Protein AF-A0A2D5GWF9-F1 (afdb_monomer_lite)

pLDDT: mean 87.3, std 16.6, range [39.34, 98.81]

Structure (mmCIF, N/CA/C/O backbone):
data_AF-A0A2D5GWF9-F1
#
_entry.id   AF-A0A2D5GWF9-F1
#
loop_
_atom_site.group_PDB
_atom_site.id
_atom_site.type_symbol
_atom_site.label_atom_id
_atom_site.label_alt_id
_atom_site.label_comp_id
_atom_site.label_asym_id
_atom_site.label_entity_id
_atom_site.label_seq_id
_atom_site.pdbx_PDB_ins_code
_atom_site.Cartn_x
_atom_site.Cartn_y
_atom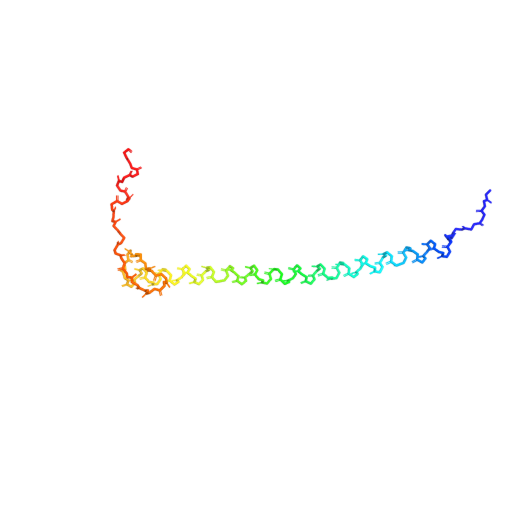_site.Cartn_z
_atom_site.occupancy
_atom_site.B_iso_or_equiv
_atom_site.auth_seq_id
_atom_site.auth_comp_id
_atom_site.auth_asym_id
_atom_site.auth_atom_id
_atom_site.pdbx_PDB_model_num
ATOM 1 N N . MET A 1 1 ? -18.299 20.755 48.353 1.00 48.56 1 MET A N 1
ATOM 2 C CA . MET A 1 1 ? -17.407 19.702 47.810 1.00 48.56 1 MET A CA 1
ATOM 3 C C . MET A 1 1 ? -18.213 18.427 47.645 1.00 48.56 1 MET A C 1
ATOM 5 O O . MET A 1 1 ? -18.524 17.796 48.648 1.00 48.56 1 MET A O 1
ATOM 9 N N . ASN A 1 2 ? -18.622 18.071 46.424 1.00 49.19 2 ASN A N 1
ATOM 10 C CA . ASN A 1 2 ? -19.378 16.836 46.224 1.00 49.19 2 ASN A CA 1
ATOM 11 C C . ASN A 1 2 ? -18.397 15.680 45.975 1.00 49.19 2 ASN A C 1
ATOM 13 O O . ASN A 1 2 ? -17.713 15.629 44.955 1.00 49.19 2 ASN A O 1
ATOM 17 N N . LYS A 1 3 ? -18.273 14.792 46.963 1.00 62.00 3 LYS A N 1
ATOM 18 C CA . LYS A 1 3 ? -17.502 13.546 46.885 1.00 62.00 3 LYS A CA 1
ATOM 19 C C . LYS A 1 3 ? -18.086 12.655 45.784 1.00 62.00 3 LYS A C 1
ATOM 21 O O . LYS A 1 3 ? -19.202 12.174 45.957 1.00 62.00 3 LYS A O 1
ATOM 26 N N . LYS A 1 4 ? -17.309 12.386 44.725 1.00 59.91 4 LYS A N 1
ATOM 27 C CA . LYS A 1 4 ? -17.147 11.084 44.029 1.00 59.91 4 LYS A CA 1
ATOM 28 C C . LYS A 1 4 ? -16.360 11.308 42.730 1.00 59.91 4 LYS A C 1
ATOM 30 O O . LYS A 1 4 ? -16.922 11.743 41.736 1.00 59.91 4 LYS A O 1
ATOM 35 N N . GLY A 1 5 ? -15.062 10.999 42.727 1.00 75.06 5 GLY A N 1
ATOM 36 C CA . GLY A 1 5 ? -14.197 11.067 41.537 1.00 75.06 5 GLY A CA 1
ATOM 37 C C . GLY A 1 5 ? -14.477 9.959 40.511 1.00 75.06 5 GLY A C 1
ATOM 38 O O . GLY A 1 5 ? -13.573 9.200 40.181 1.00 75.06 5 GLY A O 1
ATOM 39 N N . LYS A 1 6 ? -15.734 9.791 40.080 1.00 86.56 6 LYS A N 1
ATOM 40 C CA . LYS A 1 6 ? -16.160 8.789 39.090 1.00 86.56 6 LYS A CA 1
ATOM 41 C C . LYS A 1 6 ? -17.259 9.365 38.195 1.00 86.56 6 LYS A C 1
ATOM 43 O O . LYS A 1 6 ? -18.199 9.971 38.702 1.00 86.56 6 LYS A O 1
ATOM 48 N N . ILE A 1 7 ? -17.145 9.127 36.892 1.00 90.88 7 ILE A N 1
ATOM 49 C CA . ILE A 1 7 ? -18.177 9.432 35.888 1.00 90.88 7 ILE A CA 1
ATOM 50 C C . ILE A 1 7 ? -19.379 8.481 36.008 1.00 90.88 7 ILE A C 1
ATOM 52 O O . ILE A 1 7 ? -19.301 7.446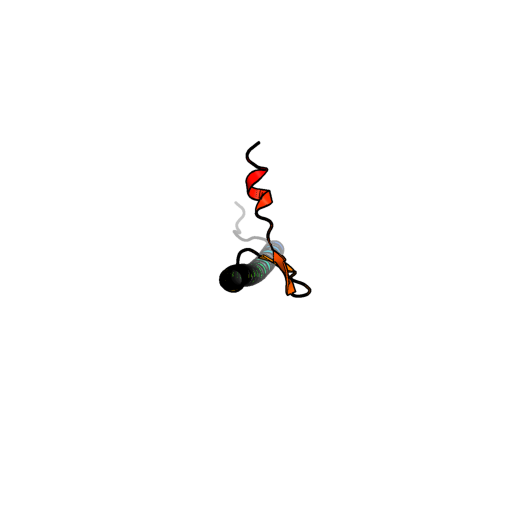 36.684 1.00 90.88 7 ILE A O 1
ATOM 56 N N . LYS A 1 8 ? -20.501 8.815 35.359 1.00 95.50 8 LYS A N 1
ATOM 57 C CA . LYS A 1 8 ? -21.674 7.929 35.299 1.00 95.50 8 LYS A CA 1
ATOM 58 C C . LYS A 1 8 ? -21.343 6.671 34.494 1.00 95.50 8 LYS A C 1
ATOM 60 O O . LYS A 1 8 ? -20.511 6.688 33.591 1.00 95.50 8 LYS A O 1
ATOM 65 N N . LYS A 1 9 ? -22.036 5.569 34.793 1.00 94.81 9 LYS A N 1
ATOM 66 C CA . LYS A 1 9 ? -21.850 4.294 34.079 1.00 94.81 9 LYS A CA 1
ATOM 67 C C . LYS A 1 9 ? -22.094 4.423 32.573 1.00 94.81 9 LYS A C 1
ATOM 69 O O . LYS A 1 9 ? -21.313 3.881 31.804 1.00 94.81 9 LYS A O 1
ATOM 74 N N . GLU A 1 10 ? -23.115 5.177 32.173 1.00 95.81 10 GLU A N 1
ATOM 75 C CA . GLU A 1 10 ? -23.433 5.403 30.756 1.00 95.81 10 GLU A CA 1
ATOM 76 C C . GLU A 1 10 ? -22.337 6.194 30.028 1.00 95.81 10 GLU A C 1
ATOM 78 O O . GLU A 1 10 ? -21.956 5.864 28.906 1.00 95.81 10 GLU A O 1
ATOM 83 N N . GLU A 1 11 ? -21.766 7.201 30.695 1.00 95.94 11 GLU A N 1
ATOM 84 C CA . GLU A 1 11 ? -20.640 7.986 30.173 1.00 95.94 11 GLU A CA 1
ATOM 85 C C . GLU A 1 11 ? -19.396 7.100 30.016 1.00 95.94 11 GLU A C 1
ATOM 87 O O . GLU A 1 11 ? -18.740 7.130 28.976 1.00 95.94 11 GLU A O 1
ATOM 92 N N . LEU A 1 12 ? -19.111 6.246 31.008 1.00 97.44 12 LEU A N 1
ATOM 93 C CA . LEU A 1 12 ? -18.017 5.276 30.934 1.00 97.44 12 LEU A CA 1
ATOM 94 C C . LEU A 1 12 ? -18.227 4.271 29.800 1.00 97.44 12 LEU A C 1
ATOM 96 O O . LEU A 1 12 ? -17.288 3.987 29.060 1.00 97.44 12 LEU A O 1
ATOM 100 N N . LYS A 1 13 ? -19.446 3.743 29.646 1.00 97.75 13 LYS A N 1
ATOM 101 C CA . LYS A 1 13 ? -19.758 2.769 28.598 1.00 97.75 13 LYS A CA 1
ATOM 102 C C . LYS A 1 13 ? -19.609 3.383 27.209 1.00 97.75 13 LYS A C 1
ATOM 104 O O . LYS A 1 13 ? -19.051 2.750 26.317 1.00 97.75 13 LYS A O 1
ATOM 109 N N . THR A 1 14 ? -20.048 4.628 27.052 1.00 98.19 14 THR A N 1
ATOM 110 C CA . THR A 1 14 ? -19.874 5.394 25.814 1.00 98.19 14 THR A CA 1
ATOM 111 C C . THR A 1 14 ? -18.393 5.586 25.500 1.00 98.19 14 THR A C 1
ATOM 113 O O . THR A 1 14 ? -17.962 5.279 24.391 1.00 98.19 14 THR A O 1
ATOM 116 N N . LEU A 1 15 ? -17.595 6.014 26.484 1.00 97.75 15 LEU A N 1
ATOM 117 C CA . LEU A 1 15 ? -16.151 6.193 26.323 1.00 97.75 15 LEU A CA 1
ATOM 118 C C . LEU A 1 15 ? -15.448 4.890 25.917 1.00 97.75 15 LEU A C 1
ATOM 120 O O . LEU A 1 15 ? -14.632 4.897 25.001 1.00 97.75 15 LEU A O 1
ATOM 124 N N . GLN A 1 16 ? -15.786 3.773 26.564 1.00 98.12 16 GLN A N 1
ATOM 125 C CA . GLN A 1 16 ? -15.235 2.456 26.234 1.00 98.12 16 GLN A CA 1
ATOM 126 C C . GLN A 1 16 ? -15.561 2.050 24.795 1.00 98.12 16 GLN A C 1
ATOM 128 O O . GLN A 1 16 ? -14.655 1.706 24.048 1.00 98.12 16 GLN A O 1
ATOM 133 N N . ASN A 1 17 ? -16.822 2.180 24.374 1.00 98.50 17 ASN A N 1
ATOM 134 C CA . ASN A 1 17 ? -17.227 1.830 23.011 1.00 98.50 17 ASN A CA 1
ATOM 135 C C . ASN A 1 17 ? -16.498 2.680 21.952 1.00 98.50 17 ASN A C 1
ATOM 137 O O . ASN A 1 17 ? -16.119 2.169 20.896 1.00 98.50 17 ASN A O 1
ATOM 141 N N . VAL A 1 18 ? -16.290 3.975 22.226 1.00 98.56 18 VAL A N 1
ATOM 142 C CA . VAL A 1 18 ? -15.520 4.864 21.341 1.00 98.56 18 VAL A CA 1
ATOM 143 C C . VAL A 1 18 ? -14.066 4.405 21.249 1.00 98.56 18 VAL A C 1
ATOM 145 O O . VAL A 1 18 ? -13.538 4.311 20.143 1.00 98.56 18 VAL A O 1
ATOM 148 N N . LEU A 1 19 ? -13.428 4.077 22.376 1.00 98.50 19 LEU A N 1
ATOM 149 C CA . LEU A 1 19 ? -12.050 3.573 22.395 1.00 98.50 19 LEU A CA 1
ATOM 150 C C . LEU A 1 19 ? -11.913 2.239 21.655 1.00 98.50 19 LEU A C 1
ATOM 152 O O . LEU A 1 19 ? -10.991 2.081 20.859 1.00 98.50 19 LEU A O 1
ATOM 156 N N . ASP A 1 20 ? -12.846 1.310 21.856 1.00 98.56 20 ASP A N 1
ATOM 157 C CA . ASP A 1 20 ? -12.851 0.018 21.165 1.00 98.56 20 ASP A CA 1
ATOM 158 C C . ASP A 1 20 ? -12.959 0.206 19.647 1.00 98.56 20 ASP A C 1
ATOM 160 O O . ASP A 1 20 ? -12.200 -0.391 18.881 1.00 98.56 20 ASP A O 1
ATOM 164 N N . THR A 1 21 ? -13.847 1.102 19.213 1.00 98.56 21 THR A N 1
ATOM 165 C CA . THR A 1 21 ? -14.015 1.442 17.794 1.00 98.56 21 THR A CA 1
ATOM 166 C C . THR A 1 21 ? -12.757 2.105 17.230 1.00 98.56 21 THR A C 1
ATOM 168 O O . THR A 1 21 ? -12.302 1.743 16.146 1.00 98.56 21 THR A O 1
ATOM 171 N N . LEU A 1 22 ? -12.146 3.041 17.964 1.00 98.75 22 LEU A N 1
ATOM 172 C CA . LEU A 1 22 ? -10.898 3.690 17.549 1.00 98.75 22 LEU A CA 1
ATOM 173 C C . LEU A 1 22 ? -9.759 2.682 17.3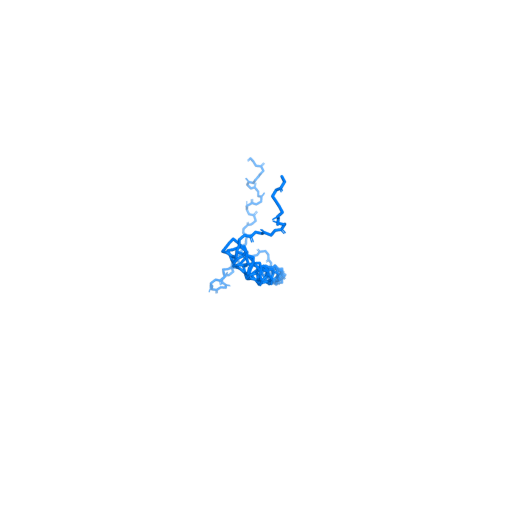86 1.00 98.75 22 LEU A C 1
ATOM 175 O O . LEU A 1 22 ? -9.046 2.735 16.386 1.00 98.75 22 LEU A O 1
ATOM 179 N N . ASN A 1 23 ? -9.622 1.734 18.312 1.00 98.50 23 ASN A N 1
ATOM 180 C CA . ASN A 1 23 ? -8.608 0.683 18.227 1.00 98.50 23 ASN A CA 1
ATOM 181 C C . ASN A 1 23 ? -8.822 -0.210 16.996 1.00 98.50 23 ASN A C 1
ATOM 183 O O . ASN A 1 23 ? -7.865 -0.550 16.299 1.00 98.50 23 ASN A O 1
ATOM 187 N N . GLN A 1 24 ? -10.074 -0.558 16.685 1.00 98.62 24 GLN A N 1
ATOM 188 C CA . GLN A 1 24 ? -10.404 -1.320 15.477 1.00 98.62 24 GLN A CA 1
ATOM 189 C C . GLN A 1 24 ? -10.056 -0.550 14.200 1.00 98.62 24 GLN A C 1
ATOM 191 O O . GLN A 1 24 ? -9.461 -1.123 13.286 1.00 98.62 24 GLN A O 1
ATOM 196 N N . ILE A 1 25 ? -10.374 0.747 14.148 1.00 98.69 25 ILE A N 1
ATOM 197 C CA . ILE A 1 25 ? -10.030 1.614 13.014 1.00 98.69 25 ILE A CA 1
ATOM 198 C C . ILE A 1 25 ? -8.511 1.690 12.844 1.00 98.69 25 ILE A C 1
ATOM 200 O O . ILE A 1 25 ? -8.015 1.508 11.735 1.00 98.69 25 ILE A O 1
ATOM 204 N N . GLN A 1 26 ? -7.762 1.907 13.927 1.00 98.62 26 GLN A N 1
ATOM 205 C CA . GLN A 1 26 ? -6.298 1.966 13.887 1.00 98.62 26 GLN A CA 1
ATOM 206 C C . GLN A 1 26 ? -5.686 0.652 13.389 1.00 98.62 26 GLN A C 1
ATOM 208 O O . GLN A 1 26 ? -4.785 0.676 12.551 1.00 98.62 26 GLN A O 1
ATOM 213 N N . LEU A 1 27 ? -6.208 -0.493 13.838 1.00 98.69 27 LEU A N 1
ATOM 214 C CA . LEU A 1 27 ? -5.763 -1.803 13.364 1.00 98.69 27 LEU A CA 1
ATOM 215 C C . LEU A 1 27 ? -6.015 -1.975 11.861 1.00 98.69 27 LEU A C 1
ATOM 217 O O . LEU A 1 27 ? -5.115 -2.376 11.120 1.00 98.69 27 LEU A O 1
ATOM 221 N N . GLN A 1 28 ? -7.226 -1.661 11.397 1.00 98.62 28 GLN A N 1
ATOM 222 C CA . GLN A 1 28 ? -7.572 -1.753 9.977 1.00 98.62 28 GLN A CA 1
ATOM 223 C C . GLN A 1 28 ? -6.715 -0.814 9.125 1.00 98.62 28 GLN A C 1
ATOM 225 O O . GLN A 1 28 ? -6.232 -1.221 8.066 1.00 98.62 28 GLN A O 1
ATOM 230 N N . LEU A 1 29 ? -6.473 0.408 9.605 1.00 98.69 29 LEU A N 1
ATOM 231 C CA . LEU A 1 29 ? -5.611 1.377 8.941 1.00 98.69 29 LEU A CA 1
ATOM 232 C C . LEU A 1 29 ? -4.178 0.848 8.813 1.00 98.69 29 LEU A C 1
ATOM 234 O O . LEU A 1 29 ? -3.643 0.838 7.708 1.00 98.69 29 LEU A O 1
ATOM 238 N N . GLY A 1 30 ? -3.592 0.315 9.889 1.00 98.69 30 GLY A N 1
ATOM 239 C CA . GLY A 1 30 ? -2.239 -0.254 9.850 1.00 98.69 30 GLY A CA 1
ATOM 240 C C . GLY A 1 30 ? -2.103 -1.428 8.871 1.00 98.69 30 GLY A C 1
ATOM 241 O O . GLY A 1 30 ? -1.115 -1.534 8.136 1.00 98.69 30 GLY A O 1
ATOM 242 N N . ILE A 1 31 ? -3.127 -2.285 8.784 1.00 98.62 31 ILE A N 1
ATOM 243 C CA . ILE A 1 31 ? -3.177 -3.371 7.790 1.00 98.62 31 ILE A CA 1
ATOM 244 C C . ILE A 1 31 ? -3.204 -2.801 6.365 1.00 98.62 31 ILE A C 1
ATOM 246 O O . ILE A 1 31 ? -2.476 -3.283 5.492 1.00 98.62 31 ILE A O 1
ATOM 250 N N . LEU A 1 32 ? -4.030 -1.782 6.110 1.00 98.81 32 LEU A N 1
ATOM 251 C CA . LEU A 1 32 ? -4.123 -1.142 4.796 1.00 98.81 32 LEU A CA 1
ATOM 252 C C . LEU A 1 32 ? -2.821 -0.444 4.402 1.00 98.81 32 LEU A C 1
ATOM 254 O O . LEU A 1 32 ? -2.390 -0.567 3.256 1.00 98.81 32 LEU A O 1
ATOM 258 N N . GLU A 1 33 ? -2.165 0.239 5.334 1.00 98.75 33 GLU A N 1
ATOM 259 C CA . GLU A 1 33 ? -0.881 0.899 5.094 1.00 98.75 33 GLU A CA 1
ATOM 260 C C . GLU A 1 33 ? 0.214 -0.100 4.734 1.00 98.75 33 GLU A C 1
ATOM 262 O O . GLU A 1 33 ? 0.942 0.114 3.761 1.00 98.75 33 GLU A O 1
ATOM 267 N N . THR A 1 34 ? 0.269 -1.230 5.440 1.00 98.75 34 THR A N 1
ATOM 268 C CA . THR A 1 34 ? 1.203 -2.322 5.136 1.00 98.75 34 THR A CA 1
ATOM 269 C C . THR A 1 34 ? 0.953 -2.878 3.733 1.00 98.75 34 THR A C 1
ATOM 271 O O . THR A 1 34 ? 1.875 -2.991 2.925 1.00 98.75 34 THR A O 1
ATOM 274 N N . ARG A 1 35 ? -0.313 -3.154 3.384 1.00 98.69 35 ARG A N 1
ATOM 275 C CA . ARG A 1 35 ? -0.690 -3.618 2.036 1.00 98.69 35 ARG A CA 1
ATOM 276 C C . ARG A 1 35 ? -0.322 -2.603 0.955 1.00 98.69 35 ARG A C 1
ATOM 278 O O . ARG A 1 35 ? 0.246 -2.984 -0.066 1.00 98.69 35 ARG A O 1
ATOM 285 N N . LYS A 1 36 ? -0.598 -1.317 1.185 1.00 98.75 36 LYS A N 1
ATOM 286 C CA . LYS A 1 36 ? -0.224 -0.228 0.273 1.00 98.75 36 LYS A CA 1
ATOM 287 C C . LYS A 1 36 ? 1.287 -0.194 0.061 1.00 98.75 36 LYS A C 1
ATOM 289 O O . LYS A 1 36 ? 1.730 -0.124 -1.080 1.00 98.75 36 LYS A O 1
ATOM 294 N N . HIS A 1 37 ? 2.071 -0.268 1.135 1.00 98.69 37 HIS A N 1
ATOM 295 C CA . HIS A 1 37 ? 3.529 -0.260 1.049 1.00 98.69 37 HIS A CA 1
ATOM 296 C C . HIS A 1 37 ? 4.056 -1.423 0.196 1.00 98.69 37 HIS A C 1
ATOM 298 O O . HIS A 1 37 ? 4.876 -1.200 -0.692 1.00 98.69 37 HIS A O 1
ATOM 304 N N . HIS A 1 38 ? 3.530 -2.638 0.382 1.00 98.69 38 HIS A N 1
ATOM 305 C CA . HIS A 1 38 ? 3.903 -3.781 -0.456 1.00 98.69 38 HIS A CA 1
ATOM 306 C C . HIS A 1 38 ? 3.602 -3.555 -1.942 1.00 98.69 38 HIS A C 1
ATOM 308 O O . HIS A 1 38 ? 4.455 -3.839 -2.783 1.00 98.69 38 HIS A O 1
ATOM 314 N N . LEU A 1 39 ? 2.427 -3.009 -2.273 1.00 98.69 39 LEU A N 1
ATOM 315 C CA . LEU A 1 39 ? 2.063 -2.699 -3.659 1.00 98.69 39 LEU A CA 1
ATOM 316 C C . LEU A 1 39 ? 2.979 -1.636 -4.271 1.00 98.69 39 LEU A C 1
ATOM 318 O O . LEU A 1 39 ? 3.411 -1.789 -5.411 1.00 98.69 39 LEU A O 1
ATOM 322 N N . VAL A 1 40 ? 3.320 -0.592 -3.511 1.00 98.75 40 VAL A N 1
ATOM 323 C CA . VAL A 1 40 ? 4.260 0.450 -3.952 1.00 98.75 40 VAL A CA 1
ATOM 324 C C . VAL A 1 40 ? 5.634 -0.151 -4.244 1.00 98.75 40 VAL A C 1
ATOM 326 O O . VAL A 1 40 ? 6.183 0.070 -5.321 1.00 98.75 40 VAL A O 1
ATOM 329 N N . THR A 1 41 ? 6.172 -0.962 -3.333 1.00 98.62 41 THR A N 1
ATOM 330 C CA . THR A 1 41 ? 7.467 -1.629 -3.529 1.00 98.62 41 THR A CA 1
ATOM 331 C C . THR A 1 41 ? 7.446 -2.562 -4.741 1.00 98.62 41 THR A C 1
ATOM 333 O O . THR A 1 41 ? 8.391 -2.576 -5.530 1.00 98.62 41 THR A O 1
ATOM 336 N N . HIS A 1 42 ? 6.354 -3.304 -4.943 1.00 98.38 42 HIS A N 1
ATOM 337 C CA . HIS A 1 42 ? 6.204 -4.158 -6.118 1.00 98.38 42 HIS A CA 1
ATOM 338 C C . HIS A 1 42 ? 6.170 -3.346 -7.420 1.00 98.38 42 HIS A C 1
ATOM 340 O O . HIS A 1 42 ? 6.865 -3.694 -8.372 1.00 98.38 42 HIS A O 1
ATOM 346 N N . ALA A 1 43 ? 5.436 -2.230 -7.453 1.00 98.50 43 ALA A N 1
ATOM 347 C CA . ALA A 1 43 ? 5.392 -1.344 -8.614 1.00 98.50 43 ALA A CA 1
ATOM 348 C C . ALA A 1 43 ? 6.781 -0.787 -8.967 1.00 98.50 43 ALA A C 1
ATOM 350 O O . ALA A 1 43 ? 7.168 -0.806 -10.134 1.00 98.50 43 ALA A O 1
ATOM 351 N N . ILE A 1 44 ? 7.566 -0.370 -7.967 1.00 98.50 44 ILE A N 1
ATOM 352 C CA . ILE A 1 44 ? 8.953 0.087 -8.163 1.00 98.50 44 ILE A CA 1
ATOM 353 C C . ILE A 1 44 ? 9.817 -1.033 -8.757 1.00 98.50 44 ILE A C 1
ATOM 355 O O . ILE A 1 44 ? 10.582 -0.801 -9.693 1.00 98.50 44 ILE A O 1
ATOM 359 N N . SER A 1 45 ? 9.677 -2.264 -8.256 1.00 98.38 45 SER A N 1
ATOM 360 C CA . SER A 1 45 ? 10.399 -3.421 -8.796 1.00 98.38 45 SER A CA 1
ATOM 361 C C . SER A 1 45 ? 10.056 -3.681 -10.267 1.00 98.38 45 SER A C 1
ATOM 363 O O . SER A 1 45 ? 10.969 -3.892 -11.067 1.00 98.38 45 SER A O 1
ATOM 365 N N . GLN A 1 46 ? 8.775 -3.606 -10.644 1.00 98.38 46 GLN A N 1
ATOM 366 C CA . GLN A 1 46 ? 8.342 -3.784 -12.035 1.00 98.38 46 GLN A CA 1
ATOM 367 C C . GLN A 1 46 ? 8.839 -2.661 -12.950 1.00 98.38 46 GLN A C 1
ATOM 369 O O . GLN A 1 46 ? 9.287 -2.930 -14.061 1.00 98.38 46 GLN A O 1
ATOM 374 N N . GLN A 1 47 ? 8.840 -1.411 -12.480 1.00 97.38 47 GLN A N 1
ATOM 375 C CA . GLN A 1 47 ? 9.424 -0.286 -13.222 1.00 97.38 47 GLN A CA 1
ATOM 376 C C . GLN A 1 47 ? 10.925 -0.489 -13.470 1.00 97.38 47 GLN A C 1
ATOM 378 O O . GLN A 1 47 ? 11.415 -0.225 -14.568 1.00 97.38 47 GLN A O 1
ATOM 383 N N . GLY A 1 48 ? 11.655 -1.003 -12.475 1.00 97.75 48 GLY A N 1
ATOM 384 C CA . GLY A 1 48 ? 13.066 -1.353 -12.628 1.00 97.75 48 GLY A CA 1
ATOM 385 C C . GLY A 1 48 ? 13.292 -2.449 -13.672 1.00 97.75 48 GLY A C 1
ATOM 386 O O . GLY A 1 48 ? 14.187 -2.325 -14.509 1.00 97.75 48 GLY A O 1
ATOM 387 N N . LEU A 1 49 ? 12.460 -3.495 -13.658 1.00 97.75 49 LEU A N 1
ATOM 388 C CA . LEU A 1 49 ? 12.514 -4.569 -14.650 1.00 97.75 49 LEU A CA 1
ATOM 389 C C . LEU A 1 49 ? 12.180 -4.065 -16.058 1.00 97.75 49 LEU A C 1
ATOM 391 O O . LEU A 1 49 ? 12.866 -4.438 -17.008 1.00 97.75 49 LEU A O 1
ATOM 395 N N . LEU A 1 50 ? 11.178 -3.193 -16.194 1.00 95.62 50 LEU A N 1
ATOM 396 C CA . LEU A 1 50 ? 10.822 -2.571 -17.468 1.00 95.62 50 LEU A CA 1
ATOM 397 C C . LEU A 1 50 ? 12.004 -1.789 -18.044 1.00 95.62 50 LEU A C 1
ATOM 399 O O . LEU A 1 50 ? 12.366 -2.015 -19.194 1.00 95.62 50 LEU A O 1
ATOM 403 N N . ARG A 1 51 ? 12.651 -0.938 -17.236 1.00 94.69 51 ARG A N 1
ATOM 404 C CA . ARG A 1 51 ? 13.829 -0.176 -17.676 1.00 94.69 51 ARG A CA 1
ATOM 405 C C . ARG A 1 51 ? 14.957 -1.101 -18.124 1.00 94.69 51 ARG A C 1
ATOM 407 O O . ARG A 1 51 ? 15.506 -0.909 -19.200 1.00 94.69 51 ARG A O 1
ATOM 414 N N . LYS A 1 52 ? 15.263 -2.138 -17.339 1.00 96.56 52 LYS A N 1
ATOM 415 C CA . LYS A 1 52 ? 16.284 -3.123 -17.719 1.00 96.56 52 LYS A CA 1
ATOM 416 C C . LYS A 1 52 ? 15.932 -3.827 -19.034 1.00 96.56 52 LYS A C 1
ATOM 418 O O . LYS A 1 52 ? 16.793 -4.006 -19.884 1.00 96.56 52 LYS A O 1
ATOM 423 N N . THR A 1 53 ? 14.664 -4.192 -19.210 1.00 94.25 53 THR A N 1
ATOM 424 C CA . THR A 1 53 ? 14.178 -4.823 -20.444 1.00 94.25 53 THR A CA 1
ATOM 425 C C . THR A 1 53 ? 14.349 -3.887 -21.640 1.00 94.25 53 THR A C 1
ATOM 427 O O . THR A 1 53 ? 14.816 -4.321 -22.685 1.00 94.25 53 THR A O 1
ATOM 430 N N . GLN A 1 54 ? 14.034 -2.598 -21.482 1.00 90.31 54 GLN A N 1
ATOM 431 C CA . GLN A 1 54 ? 14.263 -1.584 -22.515 1.00 90.31 54 GLN A CA 1
ATOM 432 C C . GLN A 1 54 ? 15.752 -1.445 -22.852 1.00 90.31 54 GLN A C 1
ATOM 434 O O . GLN A 1 54 ? 16.106 -1.502 -24.023 1.00 90.31 54 GLN A O 1
ATOM 439 N N . GLU A 1 55 ? 16.627 -1.352 -21.847 1.00 92.06 55 GLU A N 1
ATOM 440 C CA . GLU A 1 55 ? 18.083 -1.286 -22.046 1.00 92.06 55 GLU A CA 1
ATOM 441 C C . GLU A 1 55 ? 18.622 -2.514 -22.797 1.00 92.06 55 GLU A C 1
ATOM 443 O O . GLU A 1 55 ? 19.480 -2.390 -23.671 1.00 92.06 55 GLU A O 1
ATOM 448 N N . ASP A 1 56 ? 18.139 -3.712 -22.467 1.00 93.94 56 ASP A N 1
ATOM 449 C CA . ASP A 1 56 ? 18.578 -4.949 -23.116 1.00 93.94 56 ASP A CA 1
ATOM 450 C C . ASP A 1 56 ? 18.055 -5.055 -24.564 1.00 93.94 56 ASP A C 1
ATOM 452 O O . ASP A 1 56 ? 18.772 -5.532 -25.451 1.00 93.94 56 ASP A O 1
ATOM 456 N N . LEU A 1 57 ? 16.853 -4.539 -24.843 1.00 92.19 57 LEU A N 1
ATOM 457 C CA . LEU A 1 57 ? 16.320 -4.427 -26.204 1.00 92.19 57 LEU A CA 1
ATOM 458 C C . LEU A 1 57 ? 17.083 -3.385 -27.032 1.00 92.19 57 LEU A C 1
ATOM 460 O O . LEU A 1 57 ? 17.441 -3.679 -28.170 1.00 92.19 57 LEU A O 1
ATOM 464 N N . GLU A 1 58 ? 17.413 -2.222 -26.466 1.00 89.75 58 GLU A N 1
ATOM 465 C CA . GLU A 1 58 ? 18.226 -1.197 -27.139 1.00 89.75 58 GLU A CA 1
ATOM 466 C C . GLU A 1 58 ? 19.631 -1.707 -27.484 1.00 89.75 58 GLU A C 1
ATOM 468 O O . GLU A 1 58 ? 20.139 -1.438 -28.571 1.00 89.75 58 GLU A O 1
ATOM 473 N N . LYS A 1 59 ? 20.263 -2.501 -26.607 1.00 91.94 59 LYS A N 1
ATOM 474 C CA . LYS A 1 59 ? 21.550 -3.157 -26.923 1.00 91.94 59 LYS A CA 1
ATOM 475 C C . LYS A 1 59 ? 21.442 -4.130 -28.098 1.00 91.94 59 LYS A C 1
ATOM 477 O O . LYS A 1 59 ? 22.421 -4.317 -28.814 1.00 91.94 59 LYS A O 1
ATOM 482 N N . THR A 1 60 ? 20.286 -4.772 -28.263 1.00 92.50 60 THR A N 1
ATOM 483 C CA . THR A 1 60 ? 20.068 -5.813 -29.278 1.00 92.50 60 THR A CA 1
ATOM 484 C C . THR A 1 60 ? 19.675 -5.220 -30.630 1.00 92.50 60 THR A C 1
ATOM 486 O O . THR A 1 60 ? 20.169 -5.666 -31.662 1.00 92.50 60 THR A O 1
ATOM 489 N N . TYR A 1 61 ? 18.800 -4.213 -30.627 1.00 90.44 61 TYR A N 1
ATOM 490 C CA . TYR A 1 61 ? 18.168 -3.666 -31.831 1.00 90.44 61 TYR A CA 1
ATOM 491 C C . TYR A 1 61 ? 18.585 -2.224 -32.153 1.00 90.44 61 TYR A C 1
ATOM 493 O O . TYR A 1 61 ? 18.177 -1.689 -33.179 1.00 90.44 61 TYR A O 1
ATOM 501 N N . GLY A 1 62 ? 19.411 -1.591 -31.315 1.00 87.31 62 GLY A N 1
ATOM 502 C CA . GLY A 1 62 ? 19.755 -0.174 -31.428 1.00 87.31 62 GLY A CA 1
ATOM 503 C C . GLY A 1 62 ? 18.664 0.741 -30.864 1.00 87.31 62 GLY A C 1
ATOM 504 O O . GLY A 1 62 ? 17.726 0.294 -30.205 1.00 87.31 62 GLY A O 1
ATOM 505 N N . LYS A 1 63 ? 18.781 2.052 -31.109 1.00 85.25 63 LYS A N 1
ATOM 506 C CA . LYS A 1 63 ? 17.746 3.026 -30.726 1.00 85.25 63 LYS A CA 1
ATOM 507 C C . LYS A 1 63 ? 16.520 2.855 -31.626 1.00 85.25 63 LYS A C 1
ATOM 509 O O . LYS A 1 63 ? 16.442 3.450 -32.698 1.00 85.25 63 LYS A O 1
ATOM 514 N N . VAL A 1 64 ? 15.570 2.046 -31.175 1.00 83.62 64 VAL A N 1
ATOM 515 C CA . VAL A 1 64 ? 14.335 1.740 -31.900 1.00 83.62 64 VAL A CA 1
ATOM 516 C C . VAL A 1 64 ? 13.116 1.911 -31.002 1.00 83.62 64 VAL A C 1
ATOM 518 O O . VAL A 1 64 ? 13.186 1.685 -29.794 1.00 83.62 64 VAL A O 1
ATOM 521 N N . ASP A 1 65 ? 11.989 2.295 -31.590 1.00 85.50 65 ASP A N 1
ATOM 522 C CA . ASP A 1 65 ? 10.699 2.292 -30.907 1.00 85.50 65 ASP A CA 1
ATOM 523 C C . ASP A 1 65 ? 9.996 0.952 -31.160 1.00 85.50 65 ASP A C 1
ATOM 525 O O . ASP A 1 65 ? 9.738 0.567 -32.302 1.00 85.50 65 ASP A O 1
ATOM 529 N N . ILE A 1 66 ? 9.688 0.236 -30.076 1.00 87.50 66 ILE A N 1
ATOM 530 C CA . ILE A 1 66 ? 9.038 -1.079 -30.111 1.00 87.50 66 ILE A CA 1
ATOM 531 C C . ILE A 1 66 ? 7.576 -0.915 -29.703 1.00 87.50 66 ILE A C 1
ATOM 533 O O . ILE A 1 66 ? 7.269 -0.413 -28.619 1.00 87.50 66 ILE A O 1
ATOM 537 N N . ASN A 1 67 ? 6.658 -1.359 -30.557 1.00 88.62 67 ASN A N 1
ATOM 538 C CA . ASN A 1 67 ? 5.237 -1.381 -30.236 1.00 88.62 67 ASN A CA 1
ATOM 539 C C . ASN A 1 67 ? 4.939 -2.490 -29.216 1.00 88.62 67 ASN A C 1
ATOM 541 O O . ASN A 1 67 ? 5.152 -3.670 -29.479 1.00 88.62 67 ASN A O 1
ATOM 545 N N . ILE A 1 68 ? 4.396 -2.118 -28.056 1.00 88.44 68 ILE A N 1
ATOM 546 C CA . ILE A 1 68 ? 4.113 -3.055 -26.958 1.00 88.44 68 ILE A CA 1
ATOM 547 C C . ILE A 1 68 ? 2.989 -4.061 -27.254 1.00 88.44 68 ILE A C 1
ATOM 549 O O . ILE A 1 68 ? 2.851 -5.036 -26.522 1.00 88.44 68 ILE A O 1
ATOM 553 N N . ASN A 1 69 ? 2.172 -3.824 -28.284 1.00 89.81 69 ASN A N 1
ATOM 554 C CA . ASN A 1 69 ? 1.022 -4.673 -28.603 1.00 89.81 69 ASN A CA 1
ATOM 555 C C . ASN A 1 69 ? 1.372 -5.791 -29.591 1.00 89.81 69 ASN A C 1
ATOM 557 O O . ASN A 1 69 ? 0.854 -6.896 -29.462 1.00 89.81 69 ASN A O 1
ATOM 561 N N . ASP A 1 70 ? 2.222 -5.501 -30.581 1.00 91.81 70 ASP A N 1
ATOM 562 C CA . ASP A 1 70 ? 2.547 -6.424 -31.680 1.00 91.81 70 ASP A CA 1
ATOM 563 C C . ASP A 1 70 ? 4.052 -6.693 -31.854 1.00 91.81 70 ASP A C 1
ATOM 565 O O . ASP A 1 70 ? 4.433 -7.556 -32.641 1.00 91.81 70 ASP A O 1
ATOM 569 N N . GLY A 1 71 ? 4.914 -5.990 -31.114 1.00 88.88 71 GLY A N 1
ATOM 570 C CA . GLY A 1 71 ? 6.366 -6.145 -31.182 1.00 88.88 71 GLY A CA 1
ATOM 571 C C . GLY A 1 71 ? 7.018 -5.548 -32.431 1.00 88.88 71 GLY A C 1
ATOM 572 O O . GLY A 1 71 ? 8.217 -5.741 -32.624 1.00 88.88 71 GLY A O 1
ATOM 573 N N . SER A 1 72 ? 6.276 -4.832 -33.283 1.00 90.00 72 SER A N 1
ATOM 574 C CA . SER A 1 72 ? 6.851 -4.171 -34.458 1.00 90.00 72 SER A CA 1
ATOM 575 C C . SER A 1 72 ? 7.892 -3.124 -34.050 1.00 90.00 72 SER A C 1
ATOM 577 O O . SER A 1 72 ? 7.691 -2.352 -33.110 1.00 90.00 72 SER A O 1
ATOM 579 N N . ILE A 1 73 ? 9.020 -3.120 -34.764 1.00 88.94 73 ILE A N 1
ATOM 580 C CA . ILE A 1 73 ? 10.165 -2.243 -34.515 1.00 88.94 73 ILE A CA 1
ATOM 581 C C . ILE A 1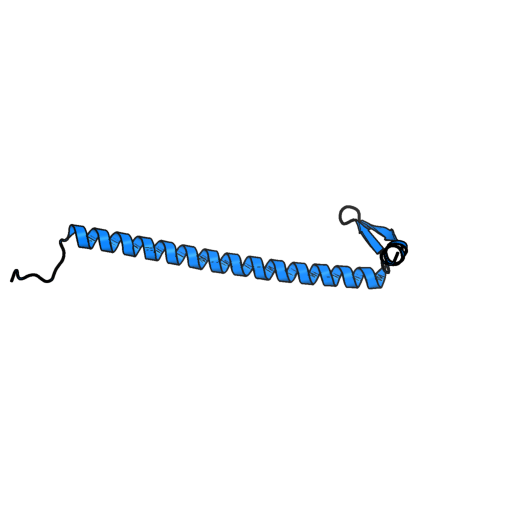 73 ? 10.157 -1.127 -35.557 1.00 88.94 73 ILE A C 1
ATOM 583 O O . ILE A 1 73 ? 10.131 -1.397 -36.759 1.00 88.94 73 ILE A O 1
ATOM 587 N N . LYS A 1 74 ? 10.191 0.122 -35.096 1.00 84.94 74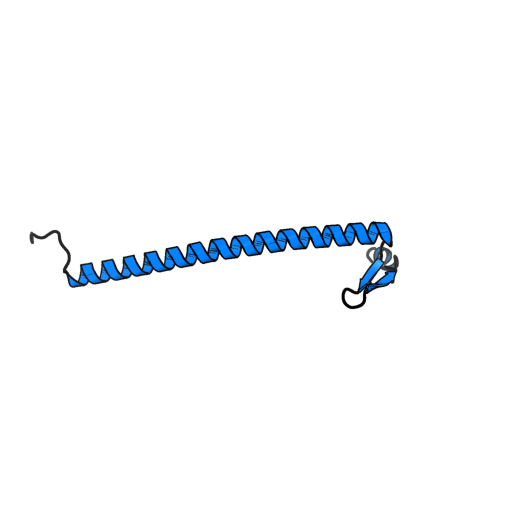 LYS A N 1
ATOM 588 C CA . LYS A 1 74 ? 10.397 1.304 -35.935 1.00 84.94 74 LYS A CA 1
ATOM 589 C C . LYS A 1 74 ? 11.736 1.931 -35.595 1.00 84.94 74 LYS A C 1
ATOM 591 O O . LYS A 1 74 ? 12.099 2.040 -34.425 1.00 84.94 74 LYS A O 1
ATOM 596 N N . GLU A 1 75 ? 12.468 2.338 -36.621 1.00 77.00 75 GLU A N 1
ATOM 597 C CA . GLU A 1 75 ? 13.691 3.101 -36.421 1.00 77.00 75 GLU A CA 1
ATOM 598 C C . GLU A 1 75 ? 13.325 4.439 -35.777 1.00 77.00 75 GLU A C 1
ATOM 600 O O . GLU A 1 75 ? 12.364 5.097 -36.185 1.00 77.00 75 GLU A O 1
ATOM 605 N N . LYS A 1 76 ? 14.032 4.804 -34.708 1.00 70.06 76 LYS A N 1
ATOM 606 C CA . LYS A 1 76 ? 13.794 6.080 -34.048 1.00 70.06 76 LYS A CA 1
ATOM 607 C C . LYS A 1 76 ? 14.515 7.140 -34.869 1.00 70.06 76 LYS A C 1
ATOM 609 O O . LYS A 1 76 ? 15.731 7.278 -34.747 1.00 70.06 76 LYS A O 1
ATOM 614 N N . ASP A 1 77 ? 13.783 7.821 -35.749 1.00 57.00 77 ASP A N 1
ATOM 615 C CA . ASP A 1 77 ? 14.343 8.849 -36.627 1.00 57.00 77 ASP A CA 1
ATOM 616 C C . ASP A 1 77 ? 15.195 9.841 -35.813 1.00 57.00 77 ASP A C 1
ATOM 618 O O . ASP A 1 77 ? 14.719 10.499 -34.888 1.00 57.00 77 ASP A O 1
ATOM 622 N N . ILE A 1 78 ? 16.472 9.988 -36.185 1.00 54.66 78 ILE A N 1
ATOM 623 C CA . ILE A 1 78 ? 17.443 10.922 -35.572 1.00 54.66 78 ILE A CA 1
ATOM 624 C C . ILE A 1 78 ? 16.982 12.399 -35.702 1.00 54.66 78 ILE A C 1
ATOM 626 O O . ILE A 1 78 ? 17.529 13.303 -35.070 1.00 54.66 78 ILE A O 1
ATOM 630 N N . ILE A 1 79 ? 15.945 12.663 -36.503 1.00 52.50 79 ILE A N 1
ATOM 631 C CA . ILE A 1 79 ? 15.484 13.998 -36.902 1.00 52.50 79 ILE A CA 1
ATOM 632 C C . ILE A 1 79 ? 14.909 14.812 -35.722 1.00 52.50 79 ILE A C 1
ATOM 634 O O . ILE A 1 79 ? 14.977 16.044 -35.744 1.00 52.50 79 ILE A O 1
ATOM 638 N N . ASP A 1 80 ? 14.452 14.175 -34.640 1.00 52.12 80 ASP A N 1
ATOM 639 C CA . ASP A 1 80 ? 13.893 14.894 -33.482 1.00 52.12 80 ASP A CA 1
ATOM 640 C C . ASP A 1 80 ? 14.944 15.605 -32.601 1.00 52.12 80 ASP A C 1
ATOM 642 O O . ASP A 1 80 ? 14.600 16.541 -31.871 1.00 52.12 80 ASP A O 1
ATOM 646 N N . GLU A 1 81 ? 16.233 15.245 -32.685 1.00 51.53 81 GLU A N 1
ATOM 647 C CA . GLU A 1 81 ? 17.302 15.964 -31.965 1.00 51.53 81 GLU A CA 1
ATOM 648 C C . GLU A 1 81 ? 17.767 17.246 -32.690 1.00 51.53 81 GLU A C 1
ATOM 650 O O . GLU A 1 81 ? 18.316 18.143 -32.047 1.00 51.53 81 GLU A O 1
ATOM 655 N N . LEU A 1 82 ? 17.490 17.405 -33.994 1.00 48.59 82 LEU A N 1
ATOM 656 C CA . LEU A 1 82 ? 17.871 18.603 -34.765 1.00 48.59 82 LEU A CA 1
ATOM 657 C C . LEU A 1 82 ? 16.828 19.734 -34.710 1.00 48.59 82 LEU A C 1
ATOM 659 O O . LEU A 1 82 ? 17.182 20.895 -34.906 1.00 48.59 82 LEU A O 1
ATOM 663 N N . ASN A 1 83 ? 15.571 19.436 -34.365 1.00 52.66 83 ASN A N 1
ATOM 664 C CA . ASN A 1 83 ? 14.481 20.425 -34.349 1.00 52.66 83 ASN A CA 1
ATOM 665 C C . ASN A 1 83 ? 14.278 21.148 -33.003 1.00 52.66 83 ASN A C 1
ATOM 667 O O . ASN A 1 83 ? 13.443 22.042 -32.913 1.00 52.66 83 ASN A O 1
ATOM 671 N N . LYS A 1 84 ? 15.041 20.813 -31.950 1.00 54.25 84 LYS A N 1
ATOM 672 C CA . LYS A 1 84 ? 15.001 21.520 -30.64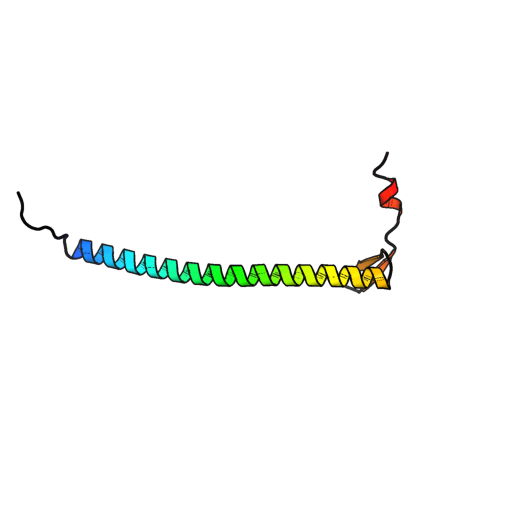7 1.00 54.25 84 LYS A CA 1
ATOM 673 C C . LYS A 1 84 ? 16.039 22.642 -30.501 1.00 54.25 84 LYS A C 1
ATOM 675 O O . LYS A 1 84 ? 16.183 23.189 -29.409 1.00 54.25 84 LYS A O 1
ATOM 680 N N . LYS A 1 85 ? 16.783 22.970 -31.564 1.00 48.50 85 LYS A N 1
ATOM 681 C CA . LYS A 1 85 ? 17.856 23.982 -31.541 1.00 48.50 85 LYS A CA 1
ATOM 682 C C . LYS A 1 85 ? 17.657 25.181 -32.479 1.00 48.50 85 LYS A C 1
ATOM 684 O O . LYS A 1 85 ? 18.587 25.978 -32.580 1.00 48.50 85 LYS A O 1
ATOM 689 N N . ASN A 1 86 ? 16.482 25.332 -33.096 1.00 39.34 86 ASN A N 1
ATOM 690 C CA . ASN A 1 86 ? 16.124 26.501 -33.910 1.00 39.34 86 ASN A CA 1
ATOM 691 C C . ASN A 1 86 ? 14.994 27.301 -33.267 1.00 39.34 86 ASN A C 1
ATOM 693 O O . ASN A 1 86 ? 14.009 26.660 -32.836 1.00 39.34 86 ASN A O 1
#

Secondary structure (DSSP, 8-state):
--------HHHHHHHHHHHHHHHHHHHHHHHHHHHHHHHHHHHHHHHHHHHHHHHHHHHHH-SEEE-TTT--EEE--GGGGTTT--

Foldseek 3Di:
DDDDPDDDPVVVVVVVVVVVVVVVVVVVVVVVVVVVVVVVVVVVVVVVVVVVVVVVVCVVPNPWDADPPPRDTHHPPPVVVVVVPD

Sequence (86 aa):
MNKKGKIKKEELKTLQNVLDTLNQIQLQLGILETRKHHLVTHAISQQGLLRKTQEDLEKTYGKVDININDGSIKEKDIIDELNKKN

Radius of gyration: 30.3 Å; chains: 1; bounding box: 45×33×85 Å